Protein AF-A0A961QPY1-F1 (afdb_monomer_lite)

pLDDT: mean 90.74, std 7.43, range [56.22, 98.0]

Radius of gyration: 19.22 Å; chains: 1; bounding box: 39×27×52 Å

Foldseek 3Di:
DLVVVVLVVVLVVCVVVVVVVVSVVSVVVVVVVVVVVVVVVCCVVVNDDDDDPPDDDDPVNVVVVVVVVVCSVVCVVCVVVCVVVVVVVVVVVVD

Sequence (95 aa):
MLGFFAKFAVLKAALTAGYVWLVVIGVISSVIGAFYYLRIVYFMYFGTETEALDTRMPAVQWALLMVSAFIMVAGVLNLFGVEGAAAAAASALVR

Secondary structure (DSSP, 8-state):
-HHHHHHHHHHHHHHHTT-HHHHHHHHHHHHHHHHHHHHHHHHHHHSPPP----SPPPHHHHHHHHHHHHHHHHHHHHGGGHHHHHHHHHHHTT-

Structure (mmCIF, N/CA/C/O backbone):
data_AF-A0A961QPY1-F1
#
_entry.id   AF-A0A961QPY1-F1
#
loop_
_atom_site.group_PDB
_atom_site.id
_atom_site.type_symbol
_atom_site.label_atom_id
_atom_site.label_alt_id
_atom_site.label_comp_id
_atom_site.label_asym_id
_atom_site.label_entity_id
_atom_site.label_seq_id
_atom_site.pdbx_PDB_ins_code
_atom_site.Cartn_x
_atom_site.Cartn_y
_atom_site.Cartn_z
_atom_site.occupancy
_atom_site.B_iso_or_equiv
_atom_site.auth_seq_id
_atom_site.auth_comp_id
_atom_site.auth_asym_id
_atom_site.auth_atom_id
_atom_site.pdbx_PDB_model_num
ATOM 1 N N . MET A 1 1 ? -1.558 0.771 -4.983 1.00 80.62 1 MET A N 1
ATOM 2 C CA . MET A 1 1 ? -2.756 1.454 -4.433 1.00 80.62 1 MET A CA 1
ATOM 3 C C . MET A 1 1 ? -3.452 0.665 -3.335 1.00 80.62 1 MET A C 1
ATOM 5 O O . MET A 1 1 ? -3.748 1.250 -2.306 1.00 80.62 1 MET A O 1
ATOM 9 N N . LEU A 1 2 ? -3.639 -0.650 -3.482 1.00 89.12 2 LEU A N 1
ATOM 10 C CA . LEU A 1 2 ? -4.218 -1.501 -2.433 1.00 89.12 2 LEU A CA 1
ATOM 11 C C . LEU A 1 2 ? -3.626 -1.264 -1.027 1.00 89.12 2 LEU A C 1
ATOM 13 O O . LEU A 1 2 ? -4.349 -0.966 -0.082 1.00 89.12 2 LEU A O 1
ATOM 17 N N . GLY A 1 3 ? -2.295 -1.298 -0.905 1.00 88.75 3 GLY A N 1
ATOM 18 C CA . GLY A 1 3 ? -1.620 -1.058 0.376 1.00 88.75 3 GLY A CA 1
ATOM 19 C C . GLY A 1 3 ? -1.807 0.356 0.948 1.00 88.75 3 GLY A C 1
ATOM 20 O O . GLY A 1 3 ? -1.718 0.534 2.159 1.00 88.75 3 GLY A O 1
ATOM 21 N N . PHE A 1 4 ? -2.097 1.357 0.109 1.00 91.19 4 PHE A N 1
ATOM 22 C CA . PHE A 1 4 ? -2.424 2.706 0.575 1.00 91.19 4 PHE A CA 1
ATOM 23 C C . PHE A 1 4 ? -3.794 2.723 1.256 1.00 91.19 4 PHE A C 1
ATOM 25 O O . PHE A 1 4 ? -3.891 3.181 2.390 1.00 91.19 4 PHE A O 1
ATOM 32 N N . PHE A 1 5 ? -4.825 2.161 0.614 1.00 89.19 5 PHE A N 1
ATOM 33 C CA . PHE A 1 5 ? -6.173 2.103 1.187 1.00 89.19 5 PHE A CA 1
ATOM 34 C C . PHE A 1 5 ? -6.217 1.297 2.487 1.00 89.19 5 PHE A C 1
ATOM 36 O O . PHE A 1 5 ? -6.864 1.723 3.440 1.00 89.19 5 PHE A O 1
ATOM 43 N N . ALA A 1 6 ? -5.455 0.201 2.567 1.00 89.44 6 ALA A N 1
ATOM 44 C CA . ALA A 1 6 ? -5.314 -0.566 3.802 1.00 89.44 6 ALA A CA 1
ATOM 45 C C . ALA A 1 6 ? -4.749 0.289 4.954 1.00 89.44 6 ALA A C 1
ATOM 47 O O . ALA A 1 6 ? -5.349 0.366 6.024 1.00 89.44 6 ALA A O 1
ATOM 48 N N . LYS A 1 7 ? -3.629 0.995 4.735 1.00 92.31 7 LYS A N 1
ATOM 49 C CA . LYS A 1 7 ? -3.048 1.890 5.754 1.00 92.31 7 LYS A CA 1
ATOM 50 C C . LYS A 1 7 ? -3.982 3.048 6.098 1.00 92.31 7 LYS A C 1
ATOM 52 O O . LYS A 1 7 ? -4.132 3.380 7.269 1.00 92.31 7 LYS A O 1
ATOM 57 N N . PHE A 1 8 ? -4.617 3.648 5.095 1.00 92.56 8 PHE A N 1
ATOM 58 C CA . PHE A 1 8 ? -5.545 4.756 5.287 1.00 92.56 8 PHE A CA 1
ATOM 59 C C . PHE A 1 8 ? -6.736 4.358 6.165 1.00 92.56 8 PHE A C 1
ATOM 61 O O . PHE A 1 8 ? -7.089 5.108 7.069 1.00 92.56 8 PHE A O 1
ATOM 68 N N . ALA A 1 9 ? -7.307 3.166 5.964 1.00 91.50 9 ALA A N 1
ATOM 69 C CA . ALA A 1 9 ? -8.389 2.653 6.801 1.00 91.50 9 ALA A CA 1
ATOM 70 C C . ALA A 1 9 ? -7.969 2.531 8.277 1.00 91.50 9 ALA A C 1
ATOM 72 O O . ALA A 1 9 ? -8.695 2.988 9.160 1.00 91.50 9 ALA A O 1
ATOM 73 N N . VAL A 1 10 ? -6.770 2.000 8.543 1.00 92.38 10 VAL A N 1
ATOM 74 C CA . VAL A 1 10 ? -6.222 1.879 9.906 1.00 92.38 10 VAL A CA 1
ATOM 75 C C . VAL A 1 10 ? -5.967 3.251 10.533 1.00 92.38 10 VAL A C 1
ATOM 77 O O . VAL A 1 10 ? -6.362 3.492 11.671 1.00 92.38 10 VAL A O 1
ATOM 80 N N . LEU A 1 11 ? -5.354 4.179 9.791 1.00 96.38 11 LEU A N 1
ATOM 81 C CA . LEU A 1 11 ? -5.095 5.538 10.278 1.00 96.38 11 LEU A CA 1
ATOM 82 C C . LEU A 1 11 ? -6.396 6.304 10.542 1.00 96.38 11 LEU A C 1
ATOM 84 O O . LEU A 1 11 ? -6.496 7.004 11.546 1.00 96.38 11 LEU A O 1
ATOM 88 N N . LYS A 1 12 ? -7.412 6.137 9.688 1.00 95.31 12 LYS A N 1
ATOM 89 C CA . LYS A 1 12 ? -8.746 6.709 9.895 1.00 95.31 12 LYS A CA 1
ATOM 90 C C . LYS A 1 12 ? -9.381 6.159 11.173 1.00 95.31 12 LYS A C 1
ATOM 92 O O . LYS A 1 12 ? -9.883 6.947 11.967 1.00 95.31 12 LYS A O 1
ATOM 97 N N . ALA A 1 13 ? -9.328 4.843 11.391 1.00 93.69 13 ALA A N 1
ATOM 98 C CA . ALA A 1 13 ? -9.858 4.216 12.601 1.00 93.69 13 ALA A CA 1
ATOM 99 C C . ALA A 1 13 ? -9.148 4.727 13.869 1.00 93.69 13 ALA A C 1
ATOM 101 O O . ALA A 1 13 ? -9.801 5.091 14.849 1.00 93.69 13 ALA A O 1
ATOM 102 N N . ALA A 1 14 ? -7.816 4.837 13.828 1.00 95.81 14 ALA A N 1
ATOM 103 C CA . ALA A 1 14 ? -7.021 5.393 14.922 1.00 95.81 14 ALA A CA 1
ATOM 104 C C . ALA A 1 14 ? -7.362 6.867 15.197 1.00 95.81 14 ALA A C 1
ATOM 106 O O . ALA A 1 14 ? -7.467 7.269 16.356 1.00 95.81 14 ALA A O 1
ATOM 107 N N . LEU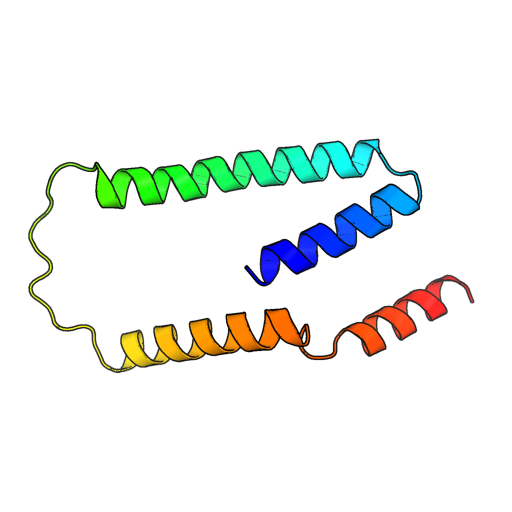 A 1 15 ? -7.591 7.659 14.143 1.00 96.94 15 LEU A N 1
ATOM 108 C CA . LEU A 1 15 ? -8.006 9.054 14.264 1.00 96.94 15 LEU A CA 1
ATOM 109 C C . LEU A 1 15 ? -9.376 9.175 14.938 1.00 96.94 15 LEU A C 1
ATOM 111 O O . LEU A 1 15 ? -9.525 9.960 15.870 1.00 96.94 15 LEU A O 1
ATOM 115 N N . THR A 1 16 ? -10.360 8.376 14.513 1.00 96.00 16 THR A N 1
ATOM 116 C CA . THR A 1 16 ? -11.699 8.367 15.129 1.00 96.00 16 THR A CA 1
ATOM 117 C C . THR A 1 16 ? -11.685 7.890 16.579 1.00 96.00 16 THR A C 1
ATOM 119 O O . THR A 1 16 ? -12.530 8.308 17.361 1.00 96.00 16 THR A O 1
ATOM 122 N N . ALA A 1 17 ? -10.708 7.064 16.956 1.00 95.19 17 ALA A N 1
ATOM 123 C CA . ALA A 1 17 ? -10.486 6.627 18.331 1.00 95.19 17 ALA A CA 1
ATOM 124 C C . ALA A 1 17 ? -9.677 7.637 19.178 1.00 95.19 17 ALA A C 1
ATOM 126 O O . ALA A 1 17 ? -9.360 7.357 20.329 1.00 95.19 17 ALA A O 1
ATOM 127 N N . GLY A 1 18 ? -9.327 8.808 18.628 1.00 96.31 18 GLY A N 1
ATOM 128 C CA . GLY A 1 18 ? -8.623 9.877 19.345 1.00 96.31 18 GLY A CA 1
ATOM 129 C C . GLY A 1 18 ? -7.100 9.716 19.424 1.00 96.31 18 GLY A C 1
ATOM 130 O O . GLY A 1 18 ? -6.429 10.553 20.028 1.00 96.31 18 GLY A O 1
ATOM 131 N N . TYR A 1 19 ? -6.511 8.703 18.780 1.00 97.44 19 TYR A N 1
ATOM 132 C CA . TYR A 1 19 ? -5.065 8.443 18.804 1.00 97.44 19 TYR A CA 1
ATOM 133 C C . TYR A 1 19 ? -4.284 9.314 17.811 1.00 97.44 19 TYR A C 1
ATOM 135 O O . TYR A 1 19 ? -3.527 8.819 16.972 1.00 97.44 19 TYR A O 1
ATOM 143 N N . VAL A 1 20 ? -4.439 10.634 17.916 1.00 96.94 20 VAL A N 1
ATOM 144 C CA . VAL A 1 20 ? -3.850 11.614 16.987 1.00 96.94 20 VAL A CA 1
ATOM 145 C C . VAL A 1 20 ? -2.332 11.450 16.870 1.00 96.94 20 VAL A C 1
ATOM 147 O O . VAL A 1 20 ? -1.792 11.473 15.766 1.00 96.94 20 VAL A O 1
ATOM 150 N N . TRP A 1 21 ? -1.637 11.211 17.986 1.00 97.06 21 TRP A N 1
ATOM 151 C CA . TRP A 1 21 ? -0.181 11.044 17.985 1.00 97.06 21 TRP A CA 1
ATOM 152 C C . TRP A 1 21 ? 0.288 9.848 17.139 1.00 97.06 21 TRP A C 1
ATOM 154 O O . TRP A 1 21 ? 1.243 9.965 16.370 1.00 97.06 21 TRP A O 1
ATOM 164 N N . LEU A 1 22 ? -0.421 8.715 17.209 1.00 96.88 22 LEU A N 1
ATOM 165 C CA . LEU A 1 22 ? -0.113 7.536 16.393 1.00 96.88 22 LEU A CA 1
ATOM 166 C C . LEU A 1 22 ? -0.375 7.796 14.908 1.00 96.88 22 LEU A C 1
ATOM 168 O O . LEU A 1 22 ? 0.404 7.362 14.060 1.00 96.88 22 LEU A O 1
ATOM 172 N N . VAL A 1 23 ? -1.441 8.537 14.593 1.00 97.81 23 VAL A N 1
ATOM 173 C CA . VAL A 1 23 ? -1.754 8.929 13.214 1.00 97.81 23 VAL A CA 1
ATOM 174 C C . VAL A 1 23 ? -0.630 9.780 12.631 1.00 97.81 23 VAL A C 1
ATOM 176 O O . VAL A 1 23 ? -0.168 9.496 11.528 1.00 97.81 23 VAL A O 1
ATOM 179 N N . VAL A 1 24 ? -0.136 10.771 13.378 1.00 98.00 24 VAL A N 1
ATOM 180 C CA . VAL A 1 24 ? 0.976 11.633 12.945 1.00 98.00 24 VAL A CA 1
ATOM 181 C C . VAL A 1 24 ? 2.230 10.810 12.649 1.00 98.00 24 VAL A C 1
ATOM 183 O O . VAL A 1 24 ? 2.796 10.934 11.563 1.00 98.00 24 VAL A O 1
ATOM 186 N N . ILE A 1 25 ? 2.633 9.920 13.562 1.00 97.88 25 ILE A N 1
ATOM 187 C CA . ILE A 1 25 ? 3.795 9.042 13.352 1.00 97.88 25 ILE A CA 1
ATOM 188 C C . ILE A 1 25 ? 3.595 8.154 12.117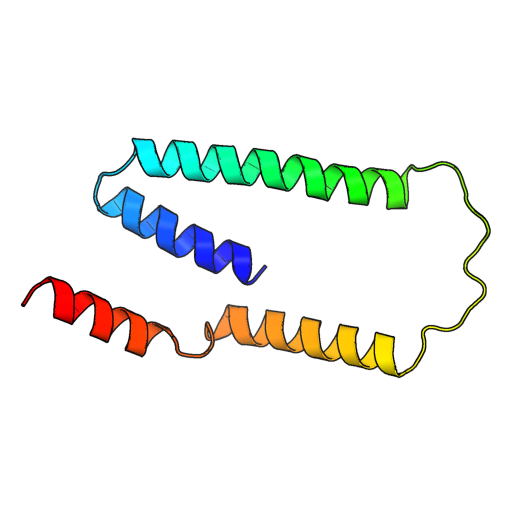 1.00 97.88 25 ILE A C 1
ATOM 190 O O . ILE A 1 25 ? 4.504 8.019 11.295 1.00 97.88 25 ILE A O 1
ATOM 194 N N . GLY A 1 26 ? 2.402 7.579 11.948 1.00 96.56 26 GLY A N 1
ATOM 195 C CA . GLY A 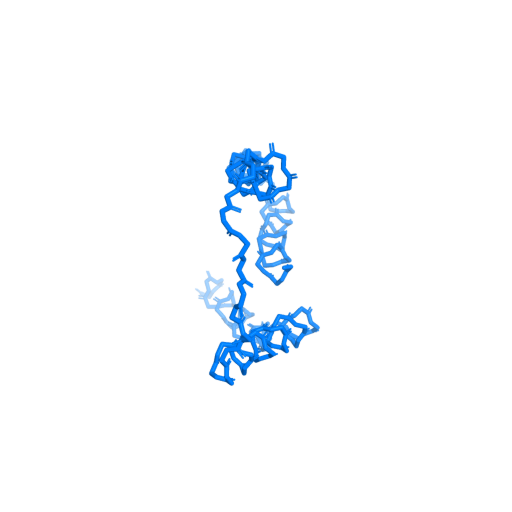1 26 ? 2.074 6.741 10.797 1.00 96.56 26 GLY A CA 1
ATOM 196 C C . GLY A 1 26 ? 2.156 7.494 9.466 1.00 96.56 26 GLY A C 1
ATOM 197 O O . GLY A 1 26 ? 2.710 6.976 8.494 1.00 96.56 26 GLY A O 1
ATOM 198 N N . VAL A 1 27 ? 1.670 8.737 9.425 1.00 96.81 27 VAL A N 1
ATOM 199 C CA . VAL A 1 27 ? 1.757 9.603 8.239 1.00 96.81 27 VAL A CA 1
ATOM 200 C C . VAL A 1 27 ? 3.212 9.951 7.929 1.00 96.81 27 VAL A C 1
ATOM 202 O O . VAL A 1 27 ? 3.639 9.771 6.789 1.00 96.81 27 VAL A O 1
ATOM 205 N N . ILE A 1 28 ? 4.002 10.368 8.925 1.00 98.00 28 ILE A N 1
ATOM 206 C CA . ILE A 1 28 ? 5.431 10.680 8.742 1.00 98.00 28 ILE A CA 1
ATOM 207 C C . ILE A 1 28 ? 6.187 9.454 8.217 1.00 98.00 28 ILE A C 1
ATOM 209 O O . ILE A 1 28 ? 6.929 9.557 7.241 1.00 98.00 28 ILE A O 1
ATOM 213 N N . SER A 1 29 ? 5.951 8.274 8.799 1.00 96.62 29 SER A N 1
ATOM 214 C CA . SER A 1 29 ? 6.538 7.013 8.330 1.00 96.62 29 SER A CA 1
ATOM 215 C C . SER A 1 29 ? 6.180 6.723 6.866 1.00 96.62 29 SER A C 1
ATOM 217 O O . SER A 1 29 ? 7.038 6.320 6.077 1.00 96.62 29 SER A O 1
ATOM 219 N N . SER A 1 30 ? 4.934 6.998 6.462 1.00 95.50 30 SER A N 1
ATOM 220 C CA . SER A 1 30 ? 4.505 6.855 5.070 1.00 95.50 30 SER A CA 1
ATOM 221 C C . SER A 1 30 ? 5.222 7.826 4.128 1.00 95.50 30 SER A C 1
ATOM 223 O O . SER A 1 30 ? 5.582 7.428 3.022 1.00 95.50 30 SER A O 1
ATOM 225 N N . VAL A 1 31 ? 5.451 9.074 4.548 1.00 96.44 31 VAL A N 1
ATOM 226 C CA . VAL A 1 31 ? 6.183 10.079 3.756 1.00 96.44 31 VAL A CA 1
ATOM 227 C C . VAL A 1 31 ? 7.648 9.680 3.584 1.00 96.44 31 VAL A C 1
ATOM 229 O O . VAL A 1 31 ? 8.167 9.738 2.471 1.00 96.44 31 VAL A O 1
ATOM 232 N N . ILE A 1 32 ? 8.297 9.200 4.649 1.00 97.06 32 ILE A N 1
ATOM 233 C CA . ILE A 1 32 ? 9.671 8.683 4.581 1.00 97.06 32 ILE A CA 1
ATOM 234 C C . ILE A 1 32 ? 9.751 7.532 3.571 1.00 97.06 32 ILE A C 1
ATOM 236 O O . ILE A 1 32 ? 10.621 7.528 2.704 1.00 97.06 32 ILE A O 1
ATOM 240 N N . GLY A 1 33 ? 8.813 6.581 3.623 1.00 94.94 33 GLY A N 1
ATOM 241 C CA . GLY A 1 33 ? 8.742 5.500 2.639 1.00 94.94 33 GLY A CA 1
ATOM 242 C C . GLY A 1 33 ? 8.528 6.011 1.209 1.00 94.94 33 GLY A C 1
ATOM 243 O O . GLY A 1 33 ? 9.203 5.559 0.285 1.00 94.94 33 GLY A O 1
ATOM 244 N N . ALA A 1 34 ? 7.628 6.980 1.021 1.00 95.62 34 ALA A N 1
ATOM 245 C CA . ALA A 1 34 ? 7.358 7.582 -0.283 1.00 95.62 34 ALA A CA 1
ATOM 246 C C . ALA A 1 34 ? 8.604 8.246 -0.886 1.00 95.62 34 ALA A C 1
ATOM 248 O O . ALA A 1 34 ? 8.841 8.091 -2.081 1.00 95.62 34 ALA A O 1
ATOM 249 N N . PHE A 1 35 ? 9.436 8.904 -0.074 1.00 96.88 35 PHE A N 1
ATOM 250 C CA . PHE A 1 35 ? 10.706 9.475 -0.527 1.00 96.88 35 PHE A CA 1
ATOM 251 C C . PHE A 1 35 ? 11.627 8.418 -1.160 1.00 96.88 35 PHE A C 1
ATOM 253 O O . PHE A 1 35 ? 12.153 8.640 -2.251 1.00 96.88 35 PHE A O 1
ATOM 260 N N . TYR A 1 36 ? 11.775 7.243 -0.539 1.00 96.00 36 TYR A N 1
ATOM 261 C CA . TYR A 1 36 ? 12.595 6.163 -1.103 1.00 96.00 36 TYR A CA 1
ATOM 262 C C . TYR A 1 36 ? 12.025 5.611 -2.415 1.00 96.00 36 TYR A C 1
ATOM 264 O O . TYR A 1 36 ? 12.785 5.378 -3.354 1.00 96.00 36 TYR A O 1
ATOM 272 N N . TYR A 1 37 ? 10.702 5.451 -2.518 1.00 94.75 37 TYR A N 1
ATOM 273 C CA . TYR A 1 37 ? 10.070 5.016 -3.768 1.00 94.75 37 TYR A CA 1
ATOM 274 C C . TYR A 1 37 ? 10.232 6.050 -4.887 1.00 94.75 37 TYR A C 1
ATOM 276 O O . TYR A 1 37 ? 10.598 5.694 -6.005 1.00 94.75 37 TYR A O 1
ATOM 284 N N . LEU A 1 38 ? 10.016 7.335 -4.589 1.00 95.56 38 LEU A N 1
ATOM 285 C CA . LEU A 1 38 ? 10.184 8.414 -5.563 1.00 95.56 38 LEU A CA 1
ATOM 286 C C . LEU A 1 38 ? 11.633 8.555 -6.020 1.00 95.56 38 LEU A C 1
ATOM 288 O O . LEU A 1 38 ? 11.870 8.829 -7.190 1.00 95.56 38 LEU A O 1
ATOM 292 N N . ARG A 1 39 ? 12.606 8.310 -5.139 1.00 94.94 39 ARG A N 1
ATOM 293 C CA . ARG A 1 39 ? 14.023 8.300 -5.510 1.00 94.94 39 ARG A CA 1
ATOM 294 C C . ARG A 1 39 ? 14.339 7.239 -6.570 1.00 94.94 39 ARG A C 1
ATOM 296 O O . ARG A 1 39 ? 15.118 7.512 -7.476 1.00 94.94 39 ARG A O 1
ATOM 303 N N . ILE A 1 40 ? 13.723 6.057 -6.496 1.00 94.38 40 ILE A N 1
ATOM 304 C CA . ILE A 1 40 ? 13.875 5.013 -7.526 1.00 94.38 40 ILE A CA 1
ATOM 305 C C . ILE A 1 40 ? 13.273 5.484 -8.853 1.00 94.38 40 ILE A C 1
ATOM 307 O O . ILE A 1 40 ? 13.924 5.390 -9.889 1.00 94.38 40 ILE A O 1
ATOM 311 N N . VAL A 1 41 ? 12.058 6.042 -8.817 1.00 94.31 41 VAL A N 1
ATOM 312 C CA . VAL A 1 41 ? 11.396 6.595 -10.011 1.00 94.31 41 VAL A CA 1
ATOM 313 C C . VAL A 1 41 ? 12.238 7.709 -10.635 1.00 94.31 41 VAL A C 1
ATOM 315 O O . VAL A 1 41 ? 12.384 7.758 -11.852 1.00 94.31 41 VAL A O 1
ATOM 318 N N . TYR A 1 42 ? 12.839 8.567 -9.810 1.00 93.88 42 TYR A N 1
ATOM 319 C CA . TYR A 1 42 ? 13.736 9.619 -10.268 1.00 93.88 42 TYR A CA 1
ATOM 320 C C . TYR A 1 42 ? 14.916 9.045 -11.054 1.00 93.88 42 TYR A C 1
ATOM 322 O O . TYR A 1 42 ? 15.159 9.478 -12.172 1.00 93.88 42 TYR A O 1
ATOM 330 N N . PHE A 1 43 ? 15.609 8.033 -10.526 1.00 92.12 43 PHE A N 1
ATOM 331 C CA . PHE A 1 43 ? 16.716 7.405 -11.253 1.00 92.12 43 PHE A CA 1
ATOM 332 C C . PHE A 1 43 ? 16.271 6.679 -12.525 1.00 92.12 43 PHE A C 1
ATOM 334 O O . PHE A 1 43 ? 17.032 6.636 -13.482 1.00 92.12 43 PHE A O 1
ATOM 341 N N . MET A 1 44 ? 15.047 6.149 -12.559 1.00 89.31 44 MET A N 1
ATOM 342 C CA . MET A 1 44 ? 14.507 5.480 -13.743 1.00 89.31 44 MET A CA 1
ATOM 343 C C . MET A 1 44 ? 14.269 6.444 -14.917 1.00 89.31 44 MET A C 1
ATOM 345 O O . MET A 1 44 ? 14.451 6.045 -16.060 1.00 89.31 44 MET A O 1
ATOM 349 N N . TYR A 1 45 ? 13.860 7.690 -14.649 1.00 89.50 45 TYR A N 1
ATOM 350 C CA . TYR A 1 45 ? 13.539 8.676 -15.696 1.00 89.50 45 TYR A CA 1
ATOM 351 C C . TYR A 1 45 ? 14.624 9.737 -15.927 1.00 89.50 45 TYR A C 1
ATOM 353 O O . TYR A 1 45 ? 14.731 10.257 -17.032 1.00 89.50 45 TYR A O 1
ATOM 361 N N . PHE A 1 46 ? 15.399 10.086 -14.898 1.00 90.75 46 PHE A N 1
ATOM 362 C CA . PHE A 1 46 ? 16.412 11.153 -14.927 1.00 90.75 46 PHE A CA 1
ATOM 363 C C . PHE A 1 46 ? 17.836 10.638 -14.671 1.00 90.75 46 PHE A C 1
ATOM 365 O O . PHE A 1 46 ? 18.770 11.433 -14.556 1.00 90.75 46 PHE A O 1
ATOM 372 N N . GLY A 1 47 ? 18.014 9.323 -14.523 1.00 83.94 47 GLY A N 1
ATOM 373 C CA . GLY A 1 47 ? 19.337 8.710 -14.459 1.00 83.94 47 GLY A CA 1
ATOM 374 C C . GLY A 1 47 ? 20.092 8.864 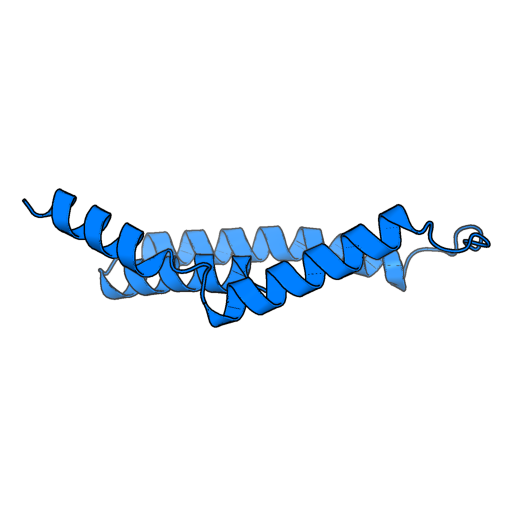-15.779 1.00 83.94 47 GLY A C 1
ATOM 375 O O . GLY A 1 47 ? 19.494 9.010 -16.841 1.00 83.94 47 GLY A O 1
ATOM 376 N N . THR A 1 48 ? 21.421 8.837 -15.713 1.00 82.31 48 THR A N 1
ATOM 377 C CA . THR A 1 48 ? 22.282 8.793 -16.903 1.00 82.31 48 THR A CA 1
ATOM 378 C C . THR A 1 48 ? 21.966 7.563 -17.747 1.00 82.31 48 THR A C 1
ATOM 380 O O . THR A 1 48 ? 21.778 6.478 -17.189 1.00 82.31 48 THR A O 1
ATOM 383 N N . GLU A 1 49 ? 21.940 7.731 -19.070 1.00 69.50 49 GLU A N 1
ATOM 384 C CA . GLU A 1 49 ? 21.583 6.654 -19.991 1.00 69.50 49 GLU A CA 1
ATOM 385 C C . GLU A 1 49 ? 22.477 5.430 -19.779 1.00 69.50 49 GLU A C 1
ATOM 387 O O . GLU A 1 49 ? 23.706 5.496 -19.834 1.00 69.50 49 GLU A O 1
ATOM 392 N N . THR A 1 50 ? 21.826 4.315 -19.473 1.00 70.56 50 THR A N 1
ATOM 393 C CA . THR A 1 50 ? 22.420 2.980 -19.445 1.00 70.56 50 THR A CA 1
ATOM 394 C C . THR A 1 50 ? 22.025 2.265 -20.732 1.00 70.56 50 THR A C 1
ATOM 396 O O . THR A 1 50 ? 21.041 2.638 -21.369 1.00 70.56 50 THR A O 1
ATOM 399 N N . GLU A 1 51 ? 22.829 1.283 -21.137 1.00 78.81 51 GLU A N 1
ATOM 400 C CA . GLU A 1 51 ? 22.655 0.500 -22.366 1.00 78.81 51 GLU A CA 1
ATOM 401 C C . GLU A 1 51 ? 21.182 0.110 -22.594 1.00 78.81 51 GLU A C 1
ATOM 403 O O . GLU A 1 51 ? 20.495 -0.329 -21.666 1.00 78.81 51 GLU A O 1
ATOM 408 N N . ALA A 1 52 ? 20.679 0.327 -23.813 1.00 72.19 52 ALA A N 1
ATOM 409 C CA . ALA A 1 52 ? 19.274 0.102 -24.126 1.00 72.19 52 ALA A CA 1
ATOM 410 C C . ALA A 1 52 ? 18.884 -1.364 -23.873 1.00 72.19 52 ALA A C 1
ATOM 412 O O . ALA A 1 52 ? 19.594 -2.300 -24.242 1.00 72.19 52 ALA A O 1
ATOM 413 N N . LEU A 1 53 ? 17.728 -1.574 -23.237 1.00 74.06 53 LEU A N 1
ATOM 414 C CA . LEU A 1 53 ? 17.189 -2.911 -23.006 1.00 74.06 53 LEU A CA 1
ATOM 415 C C . LEU A 1 53 ? 16.607 -3.473 -24.315 1.00 74.06 53 LEU A C 1
ATOM 417 O O . LEU A 1 53 ? 15.408 -3.376 -24.556 1.00 74.06 53 LEU A O 1
ATOM 421 N N . ASP A 1 54 ? 17.436 -4.116 -25.138 1.00 73.25 54 ASP A N 1
ATOM 422 C CA . ASP A 1 54 ? 17.037 -4.682 -26.444 1.00 73.25 54 ASP A CA 1
ATOM 423 C C . ASP A 1 54 ? 16.290 -6.033 -26.357 1.00 73.25 54 ASP A C 1
ATOM 425 O O . ASP A 1 54 ? 16.111 -6.749 -27.344 1.00 73.25 54 ASP A O 1
ATOM 429 N N . THR A 1 55 ? 15.821 -6.421 -25.168 1.00 80.62 55 THR A N 1
ATOM 430 C CA . THR A 1 55 ? 15.186 -7.727 -24.938 1.00 80.62 55 THR A CA 1
ATOM 431 C C . THR A 1 55 ? 13.674 -7.609 -24.777 1.00 80.62 55 THR A C 1
ATOM 433 O O . THR A 1 55 ? 13.166 -6.864 -23.940 1.00 80.62 55 THR A O 1
ATOM 436 N N . ARG A 1 56 ? 12.926 -8.426 -25.529 1.00 85.62 56 ARG A N 1
ATOM 437 C CA . ARG A 1 56 ? 11.475 -8.579 -25.349 1.00 85.62 56 ARG A CA 1
ATOM 438 C C . ARG A 1 56 ? 11.177 -9.156 -23.964 1.00 85.62 56 ARG A C 1
ATOM 440 O O . ARG A 1 56 ? 11.731 -10.190 -23.601 1.00 85.62 56 ARG A O 1
ATOM 447 N N . MET A 1 57 ? 10.241 -8.541 -23.236 1.00 89.75 57 MET A N 1
ATOM 448 C CA . MET A 1 57 ? 9.832 -9.018 -21.911 1.00 89.75 57 MET A CA 1
ATOM 449 C C . MET A 1 57 ? 9.378 -10.497 -21.974 1.00 89.75 57 MET A C 1
ATOM 451 O O . MET A 1 57 ? 8.430 -10.807 -22.705 1.00 89.75 57 MET A O 1
ATOM 455 N N . PRO A 1 58 ? 10.032 -11.420 -21.239 1.00 94.44 58 PRO A N 1
ATOM 456 C CA . PRO A 1 58 ? 9.662 -12.831 -21.184 1.00 94.44 58 PRO A CA 1
ATOM 457 C C . PRO A 1 58 ? 8.204 -13.046 -20.765 1.00 94.44 58 PRO A C 1
ATOM 459 O O . PRO A 1 58 ? 7.673 -12.321 -19.921 1.00 94.44 58 PRO A O 1
ATOM 462 N N . ALA A 1 59 ? 7.575 -14.107 -21.282 1.00 95.12 59 ALA A N 1
ATOM 463 C CA . ALA A 1 59 ? 6.163 -14.410 -21.020 1.00 95.12 59 ALA A CA 1
ATOM 464 C C . ALA A 1 59 ? 5.839 -14.535 -19.519 1.00 95.12 59 ALA A C 1
ATOM 466 O O . ALA A 1 59 ? 4.782 -14.094 -19.075 1.00 95.12 59 ALA A O 1
ATOM 467 N N . VAL A 1 60 ? 6.770 -15.075 -18.723 1.00 96.19 60 VAL A N 1
ATOM 468 C CA . VAL A 1 60 ? 6.622 -15.197 -17.264 1.00 96.19 60 VAL A CA 1
ATOM 469 C C . VAL A 1 60 ? 6.567 -13.826 -16.585 1.00 96.19 60 VAL A C 1
ATOM 471 O O . VAL A 1 60 ? 5.709 -13.599 -15.737 1.00 96.19 60 VAL A O 1
ATOM 474 N N . GLN A 1 61 ? 7.439 -12.890 -16.974 1.00 94.75 61 GLN A N 1
ATOM 475 C CA . GLN A 1 61 ? 7.447 -11.532 -16.416 1.00 94.75 61 GLN A CA 1
ATOM 476 C C . GLN A 1 61 ? 6.173 -10.773 -16.797 1.00 94.75 61 GLN A C 1
ATOM 478 O O . GLN A 1 61 ? 5.570 -10.115 -15.952 1.00 94.75 61 GLN A O 1
ATOM 483 N N . TRP A 1 62 ? 5.716 -10.934 -18.043 1.00 95.56 62 TRP A N 1
ATOM 484 C CA . TRP A 1 62 ? 4.439 -10.382 -18.489 1.00 95.56 62 TRP A CA 1
ATOM 485 C C . TRP A 1 62 ? 3.259 -10.939 -17.686 1.00 95.56 62 TRP A C 1
ATOM 487 O O . TRP A 1 62 ? 2.430 -10.175 -17.198 1.00 95.56 62 TRP A O 1
ATOM 497 N N . ALA A 1 63 ? 3.202 -12.258 -17.491 1.00 97.19 63 ALA A N 1
ATOM 498 C CA . ALA A 1 63 ? 2.141 -12.892 -16.717 1.00 97.19 63 ALA A CA 1
ATOM 499 C C . ALA A 1 63 ? 2.127 -12.391 -15.266 1.00 97.19 63 ALA A C 1
ATOM 501 O O . ALA A 1 63 ? 1.069 -12.042 -14.749 1.00 97.19 63 ALA A O 1
ATOM 502 N N . LEU A 1 64 ? 3.295 -12.278 -14.626 1.00 97.31 64 LEU A N 1
ATOM 503 C CA . LEU A 1 64 ? 3.415 -11.727 -13.273 1.00 97.31 64 LEU A CA 1
ATOM 504 C C . LEU A 1 64 ? 2.949 -10.268 -13.195 1.00 97.31 64 LEU A C 1
ATOM 506 O O . LEU A 1 64 ? 2.227 -9.903 -12.262 1.00 97.31 64 LEU A O 1
ATOM 510 N N . LEU A 1 65 ? 3.309 -9.438 -14.178 1.00 96.19 65 LEU A N 1
ATOM 511 C CA . LEU A 1 65 ? 2.836 -8.056 -14.268 1.00 96.19 65 LEU A CA 1
ATOM 512 C C . LEU A 1 65 ? 1.303 -8.008 -14.342 1.00 96.19 65 LEU A C 1
ATOM 514 O O . LEU A 1 65 ? 0.667 -7.288 -13.577 1.00 96.19 65 LEU A O 1
ATOM 518 N N . MET A 1 66 ? 0.699 -8.813 -15.215 1.00 97.25 66 MET A N 1
ATOM 519 C CA . MET A 1 66 ? -0.752 -8.824 -15.400 1.00 97.25 66 MET A CA 1
ATOM 520 C C . MET A 1 66 ? -1.497 -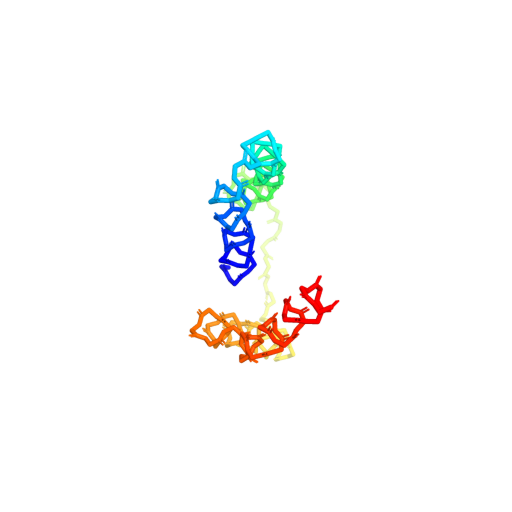9.357 -14.175 1.00 97.25 66 MET A C 1
ATOM 522 O O . MET A 1 66 ? -2.488 -8.763 -13.750 1.00 97.25 66 MET A O 1
ATOM 526 N N . VAL A 1 67 ? -1.009 -10.438 -13.564 1.00 97.00 67 VAL A N 1
ATOM 527 C CA . VAL A 1 67 ? -1.607 -11.009 -12.349 1.00 97.00 67 VAL A CA 1
ATOM 528 C C . VAL A 1 67 ? -1.513 -10.023 -11.187 1.00 97.00 67 VAL A C 1
ATOM 530 O O . VAL A 1 67 ? -2.506 -9.791 -10.501 1.00 97.00 67 VAL A O 1
ATOM 533 N N . SER A 1 68 ? -0.358 -9.386 -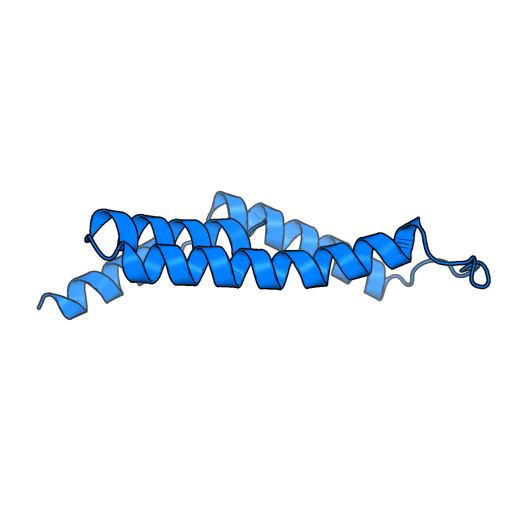10.981 1.00 95.69 68 SER A N 1
ATOM 534 C CA . SER A 1 68 ? -0.195 -8.391 -9.913 1.00 95.69 68 SER A CA 1
ATOM 535 C C . SER A 1 68 ? -1.072 -7.153 -10.127 1.00 95.69 68 SER A C 1
ATOM 537 O O . SER A 1 68 ? -1.685 -6.668 -9.172 1.00 95.69 68 SER A O 1
ATOM 539 N N . ALA A 1 69 ? -1.214 -6.685 -11.371 1.00 95.44 69 ALA A N 1
ATOM 540 C CA . ALA A 1 69 ? -2.132 -5.605 -11.719 1.00 95.44 69 ALA A CA 1
ATOM 541 C C . ALA A 1 69 ? -3.594 -5.989 -11.436 1.00 95.44 69 ALA A C 1
ATOM 543 O O . ALA A 1 69 ? -4.323 -5.213 -10.816 1.00 95.44 69 ALA A O 1
ATOM 544 N N . PHE A 1 70 ? -4.008 -7.200 -11.815 1.00 94.69 70 PHE A N 1
ATOM 545 C CA . PHE A 1 70 ? -5.353 -7.703 -11.539 1.00 94.69 70 PHE A CA 1
ATOM 546 C C . PHE A 1 70 ? -5.632 -7.798 -10.034 1.00 94.69 70 PHE A C 1
ATOM 548 O O . PHE A 1 70 ? -6.634 -7.265 -9.563 1.00 94.69 70 PHE A O 1
ATOM 555 N N . ILE A 1 71 ? -4.717 -8.400 -9.264 1.00 94.06 71 ILE A N 1
ATOM 556 C CA . ILE A 1 71 ? -4.808 -8.499 -7.798 1.00 94.06 71 ILE A CA 1
ATOM 557 C C . ILE A 1 71 ? -4.916 -7.106 -7.171 1.00 94.06 71 ILE A C 1
ATOM 559 O O . ILE A 1 71 ? -5.723 -6.900 -6.267 1.00 94.06 71 ILE A O 1
ATOM 563 N N . MET A 1 72 ? -4.139 -6.133 -7.656 1.00 93.56 72 MET A N 1
ATOM 564 C CA . MET A 1 72 ? -4.215 -4.758 -7.166 1.00 93.56 72 MET A CA 1
ATOM 565 C C . MET A 1 72 ? -5.609 -4.159 -7.382 1.00 93.56 72 MET A C 1
ATOM 567 O O . MET A 1 72 ? -6.144 -3.555 -6.455 1.00 93.56 72 MET A O 1
ATOM 571 N N . VAL A 1 73 ? -6.188 -4.304 -8.577 1.00 92.50 73 VAL A N 1
ATOM 572 C CA . VAL A 1 73 ? -7.512 -3.746 -8.901 1.00 92.50 73 VAL A CA 1
ATOM 573 C C . VAL A 1 73 ? -8.609 -4.459 -8.113 1.00 92.50 73 VAL A C 1
ATOM 575 O O . VAL A 1 73 ? -9.402 -3.801 -7.441 1.00 92.50 73 VAL A O 1
ATOM 578 N N . ALA A 1 74 ? -8.617 -5.793 -8.122 1.00 91.62 74 ALA A N 1
ATOM 579 C CA . ALA A 1 74 ? -9.589 -6.595 -7.383 1.00 91.62 74 ALA A CA 1
ATOM 580 C C . ALA A 1 74 ? -9.536 -6.306 -5.873 1.00 91.62 74 ALA A C 1
ATOM 582 O O . ALA A 1 74 ? -10.566 -6.094 -5.232 1.00 91.62 74 ALA A O 1
ATOM 583 N N . GLY A 1 75 ? -8.327 -6.222 -5.314 1.00 90.50 75 GLY A N 1
ATOM 584 C CA . GLY A 1 75 ? -8.122 -5.908 -3.907 1.00 90.50 75 GLY A CA 1
ATOM 585 C C . GLY A 1 75 ? -8.574 -4.497 -3.535 1.00 90.50 75 GLY A C 1
ATOM 586 O O . GLY A 1 75 ? -9.077 -4.305 -2.437 1.00 90.50 75 GLY A O 1
ATOM 587 N N . VAL A 1 76 ? -8.432 -3.495 -4.409 1.00 89.00 76 VAL A N 1
ATOM 588 C CA . VAL A 1 76 ? -8.912 -2.131 -4.103 1.00 89.00 76 VAL A CA 1
ATOM 589 C C . VAL A 1 76 ? -10.439 -2.084 -4.006 1.00 89.00 76 VAL A C 1
ATOM 591 O O . VAL A 1 76 ? -10.961 -1.342 -3.181 1.00 89.00 76 VAL A O 1
ATOM 594 N N . LEU A 1 77 ? -11.149 -2.875 -4.816 1.00 86.56 77 LEU A N 1
ATOM 595 C CA . LEU A 1 77 ? -12.614 -2.873 -4.850 1.00 86.56 77 LEU A CA 1
ATOM 596 C C . LEU A 1 77 ? -13.254 -3.667 -3.709 1.00 86.56 77 LEU A C 1
ATOM 598 O O . LEU A 1 77 ? -14.311 -3.283 -3.224 1.00 86.56 77 LEU A O 1
ATOM 602 N N . ASN A 1 78 ? -12.651 -4.789 -3.315 1.00 84.12 78 ASN A N 1
ATOM 603 C CA . ASN A 1 78 ? -13.283 -5.731 -2.388 1.00 84.12 78 ASN A CA 1
ATOM 604 C C . ASN A 1 78 ? -12.457 -6.004 -1.123 1.00 84.12 78 ASN A C 1
ATOM 606 O O . ASN A 1 78 ? -12.923 -6.700 -0.228 1.00 84.12 78 ASN A O 1
ATOM 610 N N . LEU A 1 79 ? -11.209 -5.529 -1.061 1.00 83.75 79 LEU A N 1
ATOM 611 C CA . LEU A 1 79 ? -10.240 -5.850 -0.006 1.00 83.75 79 LEU A CA 1
ATOM 612 C C . LEU A 1 79 ? -10.111 -7.366 0.257 1.00 83.75 79 LEU A C 1
ATOM 614 O O . LEU A 1 79 ? -9.724 -7.784 1.341 1.00 83.75 79 LEU A O 1
ATOM 618 N N . PHE A 1 80 ? -10.446 -8.193 -0.740 1.00 86.19 80 PHE A N 1
ATOM 619 C CA . PHE A 1 80 ? -10.565 -9.653 -0.642 1.00 86.19 80 PHE A CA 1
ATOM 620 C C . PHE A 1 80 ? -11.554 -10.151 0.427 1.00 86.19 80 PHE A C 1
ATOM 622 O O . PHE A 1 80 ? -11.371 -11.233 0.979 1.00 86.19 80 PHE A O 1
ATOM 629 N N . GLY A 1 81 ? -12.586 -9.368 0.753 1.00 84.50 81 GLY A N 1
ATOM 630 C CA . GLY A 1 81 ? -13.624 -9.755 1.710 1.00 84.50 81 GLY A CA 1
ATOM 631 C C . GLY A 1 81 ? -13.146 -9.837 3.163 1.00 84.50 81 GLY A C 1
ATOM 632 O O . GLY A 1 81 ? -13.844 -10.397 4.008 1.00 84.50 81 GLY A O 1
ATOM 633 N N . VAL A 1 82 ? -11.976 -9.272 3.488 1.00 86.56 82 VAL A N 1
ATOM 634 C CA . VAL A 1 82 ? -11.400 -9.315 4.848 1.00 86.56 82 VAL A CA 1
ATOM 635 C C . VAL A 1 82 ? -12.214 -8.545 5.889 1.00 86.56 82 VAL A C 1
ATOM 637 O O . VAL A 1 82 ? -11.982 -8.705 7.083 1.00 86.56 82 VAL A O 1
ATOM 640 N N . GLU A 1 83 ? -13.186 -7.740 5.465 1.00 84.69 83 GLU A N 1
ATOM 641 C CA . GLU A 1 83 ? -14.060 -6.944 6.334 1.00 84.69 83 GLU A CA 1
ATOM 642 C C . GLU A 1 83 ? -14.824 -7.811 7.341 1.00 84.69 83 GLU A C 1
ATOM 644 O O . GLU A 1 83 ? -14.874 -7.481 8.525 1.00 84.69 83 GLU A O 1
ATOM 649 N N . GLY A 1 84 ? -15.351 -8.960 6.901 1.00 87.81 84 GLY A N 1
ATOM 650 C CA . GLY A 1 84 ? -16.061 -9.888 7.783 1.00 87.81 84 GLY A CA 1
ATOM 651 C C . GLY A 1 84 ? -15.143 -10.491 8.849 1.00 87.81 84 GLY A C 1
ATOM 652 O O . GLY A 1 84 ? -15.493 -10.529 10.029 1.00 87.81 84 GLY A O 1
ATOM 653 N N . ALA A 1 85 ? -13.933 -10.894 8.453 1.00 89.81 85 ALA A N 1
ATOM 654 C CA . ALA A 1 85 ? -12.924 -11.404 9.379 1.00 89.81 85 ALA A CA 1
ATOM 655 C C . ALA A 1 85 ? -12.454 -10.318 10.365 1.00 89.81 85 ALA A C 1
ATOM 657 O O . ALA A 1 85 ? -12.308 -10.585 11.558 1.00 89.81 85 ALA A O 1
ATOM 658 N N . ALA A 1 86 ? -12.275 -9.084 9.888 1.00 88.00 86 ALA A N 1
ATOM 659 C CA . ALA A 1 86 ? -11.904 -7.943 10.716 1.00 88.00 86 ALA A CA 1
ATOM 660 C C . ALA A 1 86 ? -12.993 -7.604 11.749 1.00 88.00 86 ALA A C 1
ATOM 662 O O . ALA A 1 86 ? -12.678 -7.362 12.913 1.00 88.00 86 ALA A O 1
ATOM 663 N N . ALA A 1 87 ? -14.271 -7.645 11.357 1.00 88.12 87 ALA A N 1
ATOM 664 C CA . ALA A 1 87 ? -15.396 -7.416 12.261 1.00 88.12 87 ALA A CA 1
ATOM 665 C C . ALA A 1 87 ? -15.510 -8.508 13.336 1.00 88.12 87 ALA A C 1
ATOM 667 O O . ALA A 1 87 ? -15.691 -8.201 14.517 1.00 88.12 87 ALA A O 1
ATOM 668 N N . ALA A 1 88 ? -15.344 -9.778 12.951 1.00 92.12 88 ALA A N 1
ATOM 669 C CA . ALA A 1 88 ? -15.329 -10.892 13.895 1.00 92.12 88 ALA A CA 1
ATOM 670 C C . ALA A 1 88 ? -14.202 -10.733 14.930 1.00 92.12 88 ALA A C 1
ATOM 672 O O . ALA A 1 88 ? -14.454 -10.832 16.133 1.00 92.12 88 ALA A O 1
ATOM 673 N N . ALA A 1 89 ? -12.989 -10.399 14.482 1.00 90.50 89 ALA A N 1
ATOM 674 C CA . ALA A 1 89 ? -11.853 -10.146 15.365 1.00 90.50 89 ALA A CA 1
ATOM 675 C C . ALA A 1 89 ? -12.097 -8.958 16.312 1.00 90.50 89 ALA A C 1
ATOM 677 O O . ALA A 1 89 ? -11.811 -9.057 17.503 1.00 90.50 89 ALA A O 1
ATOM 678 N N . ALA A 1 90 ? -12.679 -7.862 15.814 1.00 89.00 90 ALA A N 1
ATOM 679 C CA . ALA A 1 90 ? -13.025 -6.708 16.641 1.00 89.00 90 ALA A CA 1
ATOM 680 C C . ALA A 1 90 ? -14.043 -7.066 17.738 1.00 89.00 90 ALA A C 1
ATOM 682 O O . ALA A 1 90 ? -13.879 -6.657 18.885 1.00 89.00 90 ALA A O 1
ATOM 683 N N . SER A 1 91 ? -15.060 -7.873 17.415 1.00 91.19 91 SER A N 1
ATOM 684 C CA . SER A 1 91 ? -16.080 -8.297 18.386 1.00 91.19 91 SER A CA 1
ATOM 685 C C . SER A 1 91 ? -15.528 -9.185 19.509 1.00 91.19 91 SER A C 1
ATOM 687 O O . SER A 1 91 ? -16.029 -9.137 20.630 1.00 91.19 91 SER A O 1
ATOM 689 N N . ALA A 1 92 ? -14.472 -9.960 19.237 1.00 92.69 92 ALA A N 1
ATOM 690 C CA . ALA A 1 92 ? -13.832 -10.823 20.227 1.00 92.69 92 ALA A CA 1
ATOM 691 C C . ALA A 1 92 ? -13.051 -10.043 21.299 1.00 92.69 92 ALA A C 1
ATOM 693 O O . ALA A 1 92 ? -12.880 -10.550 22.399 1.00 92.69 92 ALA A O 1
ATOM 694 N N . LEU A 1 93 ? -12.596 -8.821 20.999 1.00 84.44 93 LEU A N 1
ATOM 695 C CA . LEU A 1 93 ? -11.859 -7.965 21.941 1.00 84.44 93 LEU A CA 1
ATOM 696 C C . LEU A 1 93 ? -12.763 -7.222 22.935 1.00 84.44 93 LEU A C 1
ATOM 698 O O . LEU A 1 93 ? -12.270 -6.688 23.923 1.00 84.44 93 LEU A O 1
ATOM 702 N N . VAL A 1 94 ? -14.066 -7.149 22.652 1.00 81.19 94 VAL A N 1
ATOM 703 C CA . VAL A 1 94 ? -15.062 -6.430 23.470 1.00 81.19 94 VAL A CA 1
ATOM 704 C C . VAL A 1 94 ? -15.918 -7.408 24.295 1.00 81.19 94 VAL A C 1
ATOM 706 O O . VAL A 1 94 ? -16.852 -6.992 24.978 1.00 81.19 94 VAL A O 1
ATOM 709 N N . ARG A 1 95 ? -15.617 -8.711 24.232 1.00 56.22 95 ARG A N 1
ATOM 710 C CA . ARG A 1 95 ? -16.289 -9.761 25.007 1.00 56.22 95 ARG A CA 1
ATOM 711 C C . ARG A 1 95 ? -15.567 -10.086 26.304 1.00 56.22 95 ARG A C 1
ATOM 713 O O . ARG A 1 95 ? -14.321 -10.021 26.313 1.00 56.22 95 ARG A O 1
#